Protein AF-A0A661JED2-F1 (afdb_monomer_lite)

pLDDT: mean 72.86, std 15.78, range [35.06, 93.25]

Radius of gyration: 21.24 Å; chains: 1; bounding box: 26×48×75 Å

Structure (mmCIF, N/CA/C/O backbone):
data_AF-A0A661JED2-F1
#
_entry.id   AF-A0A661JED2-F1
#
loop_
_atom_site.group_PDB
_atom_site.id
_atom_site.type_symbol
_atom_site.label_atom_id
_atom_site.label_alt_id
_atom_site.label_comp_id
_atom_site.label_asym_id
_atom_site.label_entity_id
_atom_site.label_seq_id
_atom_site.pdbx_PDB_ins_code
_atom_site.Cartn_x
_atom_site.Cartn_y
_atom_site.Cartn_z
_atom_site.occupancy
_atom_site.B_iso_or_equiv
_atom_site.auth_seq_id
_atom_site.auth_comp_id
_atom_site.auth_asym_id
_atom_site.auth_atom_id
_atom_site.pdbx_PDB_model_num
ATOM 1 N N . GLU A 1 1 ? 7.509 -23.911 -19.379 1.00 67.88 1 GLU A N 1
ATOM 2 C CA . GLU A 1 1 ? 8.157 -23.816 -18.049 1.00 67.88 1 GLU A CA 1
ATOM 3 C C . GLU A 1 1 ? 7.352 -22.988 -17.049 1.00 67.88 1 GLU A C 1
ATOM 5 O O . GLU A 1 1 ? 6.932 -23.551 -16.050 1.00 67.88 1 GLU A O 1
ATOM 10 N N . ALA A 1 2 ? 7.049 -21.709 -17.321 1.00 74.25 2 ALA A N 1
ATOM 11 C CA . ALA A 1 2 ? 6.246 -20.867 -16.414 1.00 74.25 2 ALA A CA 1
ATOM 12 C C . ALA A 1 2 ? 4.856 -21.463 -16.107 1.00 74.25 2 ALA A C 1
ATOM 14 O O . ALA A 1 2 ? 4.457 -21.558 -14.952 1.00 74.25 2 ALA A O 1
ATOM 15 N N . MET A 1 3 ? 4.164 -21.963 -17.136 1.00 78.25 3 MET A N 1
ATOM 16 C CA . MET A 1 3 ? 2.870 -22.641 -16.986 1.00 78.25 3 MET A CA 1
ATOM 17 C C . MET A 1 3 ? 2.947 -23.880 -16.078 1.00 78.25 3 MET A C 1
ATOM 19 O O . MET A 1 3 ? 2.072 -24.106 -15.251 1.00 78.25 3 MET A O 1
ATOM 23 N N . SER A 1 4 ? 4.014 -24.673 -16.196 1.00 78.50 4 SER A N 1
ATOM 24 C CA . SER A 1 4 ? 4.206 -25.880 -15.385 1.00 78.50 4 SER A CA 1
ATOM 25 C C . SER A 1 4 ? 4.393 -25.552 -13.904 1.00 78.50 4 SER A C 1
ATOM 27 O O . SER A 1 4 ? 3.967 -26.328 -13.056 1.00 78.50 4 SER A O 1
ATOM 29 N N . LEU A 1 5 ? 4.996 -24.401 -13.588 1.00 76.38 5 LEU A N 1
ATOM 30 C CA . LEU A 1 5 ? 5.113 -23.922 -12.212 1.00 76.38 5 LEU A CA 1
ATOM 31 C C . LEU A 1 5 ? 3.764 -23.463 -11.658 1.00 76.38 5 LEU A C 1
ATOM 33 O O . LEU A 1 5 ? 3.424 -23.855 -10.550 1.00 76.38 5 LEU A O 1
ATOM 37 N N . LEU A 1 6 ? 2.969 -22.725 -12.441 1.00 79.50 6 LEU A N 1
ATOM 38 C CA . LEU A 1 6 ? 1.622 -22.297 -12.033 1.00 79.50 6 LEU A CA 1
ATOM 39 C C . LEU A 1 6 ? 0.688 -23.481 -11.742 1.00 79.50 6 LEU A C 1
ATOM 41 O O . LEU A 1 6 ? -0.117 -23.416 -10.819 1.00 79.50 6 LEU A O 1
ATOM 45 N N . LEU A 1 7 ? 0.806 -24.560 -12.518 1.00 78.88 7 LEU A N 1
ATOM 46 C CA . LEU A 1 7 ? 0.007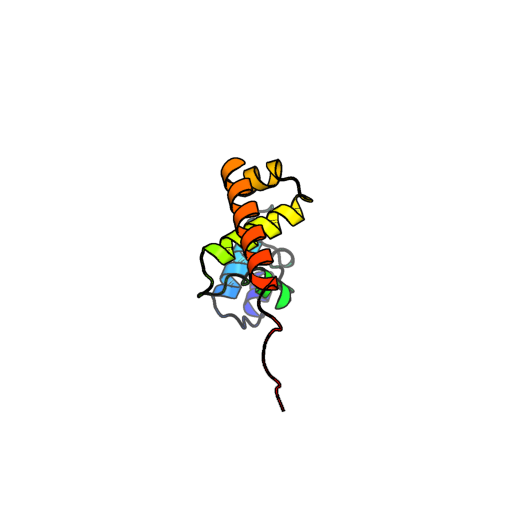 -25.777 -12.340 1.00 78.88 7 LEU A CA 1
ATOM 47 C C . LEU A 1 7 ? 0.484 -26.654 -11.175 1.00 78.88 7 LEU A C 1
ATOM 49 O O . LEU A 1 7 ? -0.301 -27.433 -10.646 1.00 78.88 7 LEU A O 1
ATOM 53 N N . LYS A 1 8 ? 1.766 -26.564 -10.801 1.00 77.81 8 LYS A N 1
ATOM 54 C CA . LYS A 1 8 ? 2.360 -27.363 -9.720 1.00 77.81 8 LYS A CA 1
ATOM 55 C C . LYS A 1 8 ? 2.275 -26.670 -8.357 1.00 77.81 8 LYS A C 1
ATOM 57 O O . LYS A 1 8 ? 2.419 -27.338 -7.338 1.00 77.81 8 LYS A O 1
ATOM 62 N N . TYR A 1 9 ? 2.091 -25.352 -8.336 1.00 74.50 9 TYR A N 1
ATOM 63 C CA . TYR A 1 9 ? 2.026 -24.583 -7.101 1.00 74.50 9 TYR A CA 1
ATOM 64 C C . TYR A 1 9 ? 0.696 -24.810 -6.374 1.00 74.50 9 TYR A C 1
ATOM 66 O O . TYR A 1 9 ? -0.373 -24.784 -6.985 1.00 74.50 9 TYR A O 1
ATOM 74 N N . GLU A 1 10 ? 0.762 -25.021 -5.060 1.00 66.06 10 GLU A N 1
ATOM 75 C CA . GLU A 1 10 ? -0.428 -25.128 -4.220 1.00 66.06 10 GLU A CA 1
ATOM 76 C C . GLU A 1 10 ? -0.901 -23.730 -3.822 1.00 66.06 10 GLU A C 1
ATOM 78 O O . GLU A 1 10 ? -0.364 -23.104 -2.911 1.00 66.06 10 GLU A O 1
ATOM 83 N N . TRP A 1 11 ? -1.920 -23.245 -4.524 1.00 73.44 11 TRP A N 1
ATOM 84 C CA . TRP A 1 11 ? -2.567 -21.961 -4.260 1.00 73.44 11 TRP A CA 1
ATOM 85 C C . TRP A 1 11 ? -3.440 -22.035 -3.001 1.00 73.44 11 TRP A C 1
ATOM 87 O O . TRP A 1 11 ? -4.659 -22.231 -3.080 1.00 73.44 11 TRP A O 1
ATOM 97 N N . LYS A 1 12 ? -2.824 -21.907 -1.821 1.00 63.22 12 LYS A N 1
ATOM 98 C CA . LYS A 1 12 ? -3.518 -21.944 -0.521 1.00 63.22 12 LYS A CA 1
ATOM 99 C C . LYS A 1 12 ? -4.573 -20.838 -0.380 1.00 63.22 12 LYS A C 1
ATOM 101 O O . LYS A 1 12 ? -5.528 -21.003 0.378 1.00 63.22 12 LYS A O 1
ATOM 106 N N . GLY A 1 13 ? -4.428 -19.737 -1.119 1.00 61.25 13 GLY A N 1
ATOM 107 C CA . GLY A 1 13 ? -5.298 -18.560 -1.111 1.00 61.25 13 GLY A CA 1
ATOM 108 C C . GLY A 1 13 ? -6.457 -18.559 -2.122 1.00 61.25 13 GLY A C 1
ATOM 109 O O . GLY A 1 13 ? -7.133 -17.533 -2.239 1.00 61.25 13 GLY A O 1
ATOM 110 N N . ASN A 1 14 ? -6.739 -19.667 -2.827 1.00 71.44 14 ASN A N 1
ATOM 111 C CA . ASN A 1 14 ? -7.704 -19.760 -3.946 1.00 71.44 14 ASN A CA 1
ATOM 112 C C . ASN A 1 14 ? -7.288 -18.962 -5.211 1.00 71.44 14 ASN A C 1
ATOM 114 O O . ASN A 1 14 ? -6.181 -18.443 -5.319 1.00 71.44 14 ASN A O 1
ATOM 118 N N . ILE A 1 15 ? -8.209 -18.834 -6.182 1.00 73.88 15 ILE A N 1
ATOM 119 C CA . ILE A 1 15 ? -8.042 -18.164 -7.495 1.00 73.88 15 ILE A CA 1
ATOM 120 C C . ILE A 1 15 ? -7.479 -16.734 -7.385 1.00 73.88 15 ILE A C 1
ATOM 122 O O . ILE A 1 15 ? -6.778 -16.281 -8.285 1.00 73.88 15 ILE A O 1
ATOM 126 N N . ARG A 1 16 ? -7.730 -16.033 -6.272 1.00 73.56 16 ARG A N 1
ATOM 127 C CA . ARG A 1 16 ? -7.190 -14.685 -6.025 1.00 73.56 16 ARG A CA 1
ATOM 128 C C . ARG A 1 16 ? -5.666 -14.653 -5.959 1.00 73.56 16 ARG A C 1
ATOM 130 O O . ARG A 1 16 ? -5.053 -13.673 -6.366 1.00 73.56 16 ARG A O 1
ATOM 137 N N . GLU A 1 17 ? -5.051 -15.711 -5.448 1.00 72.50 17 GLU A N 1
ATOM 138 C CA . GLU A 1 17 ? -3.597 -15.809 -5.342 1.00 72.50 17 GLU A CA 1
ATOM 139 C C . GLU A 1 17 ? -2.959 -15.974 -6.729 1.00 72.50 17 GLU A C 1
ATOM 141 O O . GLU A 1 17 ? -1.986 -15.292 -7.061 1.00 72.50 17 GLU A O 1
ATOM 146 N N . LEU A 1 18 ? -3.594 -16.786 -7.580 1.00 78.56 18 LEU A N 1
ATOM 147 C CA . LEU A 1 18 ? -3.232 -16.938 -8.987 1.00 78.56 18 LEU A CA 1
ATOM 148 C C . LEU A 1 18 ? -3.400 -15.615 -9.748 1.00 78.56 18 LEU A C 1
ATOM 150 O O . LEU A 1 18 ? -2.497 -15.203 -10.475 1.00 78.56 18 LEU A O 1
ATOM 154 N N . GLU A 1 19 ? -4.528 -14.927 -9.556 1.00 77.38 19 GLU A N 1
ATOM 155 C CA . GLU A 1 19 ? -4.808 -13.639 -10.195 1.00 77.38 19 GLU A CA 1
ATOM 156 C C . GLU A 1 19 ? -3.759 -12.584 -9.824 1.00 77.38 19 GLU A C 1
ATOM 158 O O . GLU A 1 19 ? -3.158 -11.972 -10.708 1.00 77.38 19 GLU A O 1
ATOM 163 N N . ASN A 1 20 ? -3.478 -12.418 -8.530 1.00 76.44 20 ASN A N 1
ATOM 164 C CA . ASN A 1 20 ? -2.479 -11.467 -8.044 1.00 76.44 20 ASN A CA 1
ATOM 165 C C . ASN A 1 20 ? -1.079 -11.790 -8.571 1.00 76.44 20 ASN A C 1
ATOM 167 O O . ASN A 1 20 ? -0.320 -10.886 -8.930 1.00 76.44 20 ASN A O 1
ATOM 171 N N . THR A 1 21 ? -0.740 -13.075 -8.643 1.00 79.94 21 THR A N 1
ATOM 172 C CA . THR A 1 21 ? 0.542 -13.532 -9.181 1.00 79.94 21 THR A CA 1
ATOM 173 C C . THR A 1 21 ? 0.678 -13.187 -10.658 1.00 79.94 21 THR A C 1
ATOM 175 O O . THR A 1 21 ? 1.701 -12.638 -11.070 1.00 79.94 21 THR A O 1
ATOM 178 N N . ILE A 1 22 ? -0.364 -13.429 -11.456 1.00 80.44 22 ILE A N 1
ATOM 179 C CA . ILE A 1 22 ? -0.359 -13.096 -12.882 1.00 80.44 22 ILE A CA 1
ATOM 180 C C . ILE A 1 22 ? -0.333 -11.579 -13.092 1.00 80.44 22 ILE A C 1
ATOM 182 O O . ILE A 1 22 ? 0.476 -11.101 -13.884 1.00 80.44 22 ILE A O 1
ATOM 186 N N . GLN A 1 23 ? -1.144 -10.804 -12.365 1.00 75.56 23 GLN A N 1
ATOM 187 C CA . GLN A 1 23 ? -1.138 -9.340 -12.469 1.00 75.56 23 GLN A CA 1
ATOM 188 C C . GLN A 1 23 ? 0.248 -8.754 -12.168 1.00 75.56 23 GLN A C 1
ATOM 190 O O . GLN A 1 23 ? 0.732 -7.894 -12.905 1.00 75.56 23 GLN A O 1
ATOM 195 N N . ARG A 1 24 ? 0.923 -9.250 -11.123 1.00 72.81 24 ARG A N 1
ATOM 196 C CA . ARG A 1 24 ? 2.297 -8.842 -10.786 1.00 72.81 24 ARG A CA 1
ATOM 197 C C . ARG A 1 24 ? 3.295 -9.259 -11.856 1.00 72.81 24 ARG A C 1
ATOM 199 O O . ARG A 1 24 ? 4.133 -8.449 -12.242 1.00 72.81 24 ARG A O 1
ATOM 206 N N . ALA A 1 25 ? 3.192 -10.491 -12.348 1.00 79.56 25 ALA A N 1
ATOM 207 C CA . ALA A 1 25 ? 4.074 -10.995 -13.390 1.00 79.56 25 ALA A CA 1
ATOM 208 C C . ALA A 1 25 ? 3.975 -10.158 -14.671 1.00 79.56 25 ALA A C 1
ATOM 210 O O . ALA A 1 25 ? 5.007 -9.866 -15.266 1.00 79.56 25 ALA A O 1
ATOM 211 N N . VAL A 1 26 ? 2.766 -9.719 -15.042 1.00 80.44 26 VAL A N 1
ATOM 212 C CA . VAL A 1 26 ? 2.517 -8.811 -16.174 1.00 80.44 26 VAL A CA 1
ATOM 213 C C . VAL A 1 26 ? 3.088 -7.416 -15.912 1.00 80.44 26 VAL A C 1
ATOM 215 O O . VAL A 1 26 ? 3.740 -6.841 -16.779 1.00 80.44 26 VAL A O 1
ATOM 218 N N . LEU A 1 27 ? 2.876 -6.864 -14.715 1.00 75.62 27 LEU A N 1
ATOM 219 C CA . LEU A 1 27 ? 3.335 -5.515 -14.374 1.00 75.62 27 LEU A CA 1
ATOM 220 C C . LEU A 1 27 ? 4.868 -5.406 -14.301 1.00 75.62 27 LEU A C 1
ATOM 222 O O . LEU A 1 27 ? 5.434 -4.363 -14.619 1.00 75.62 27 LEU A O 1
ATOM 226 N N . LEU A 1 28 ? 5.537 -6.475 -13.869 1.00 69.62 28 LEU A N 1
ATOM 227 C CA . LEU A 1 28 ? 6.993 -6.536 -13.723 1.00 69.62 28 LEU A CA 1
ATOM 228 C C . LEU A 1 28 ? 7.694 -7.080 -14.973 1.00 69.62 28 LEU A C 1
ATOM 230 O O . LEU A 1 28 ? 8.904 -6.899 -15.124 1.00 69.62 28 LEU A O 1
ATOM 234 N N . SER A 1 29 ? 6.968 -7.747 -15.874 1.00 75.12 29 SER A N 1
ATOM 235 C CA . SER A 1 29 ? 7.540 -8.208 -17.132 1.00 75.12 29 SER A CA 1
ATOM 236 C C . SER A 1 29 ? 7.808 -7.030 -18.061 1.00 75.12 29 SER A C 1
ATOM 238 O O . SER A 1 29 ? 6.906 -6.303 -18.456 1.00 75.12 29 SER A O 1
ATOM 240 N N . THR A 1 30 ? 9.064 -6.885 -18.467 1.00 69.25 30 THR A N 1
ATOM 241 C CA . THR A 1 30 ? 9.499 -5.942 -19.506 1.00 69.25 30 THR A CA 1
ATOM 242 C C . THR A 1 30 ? 9.426 -6.536 -20.918 1.00 69.25 30 THR A C 1
ATOM 244 O O . THR A 1 30 ? 9.910 -5.930 -21.869 1.00 69.25 30 THR A O 1
ATOM 247 N N . SER A 1 31 ? 8.857 -7.737 -21.058 1.00 72.25 31 SER A N 1
ATOM 248 C CA . SER A 1 31 ? 8.784 -8.518 -22.295 1.00 72.25 31 SER A CA 1
ATOM 249 C C . SER A 1 31 ? 7.377 -9.083 -22.479 1.00 72.25 31 SER A C 1
ATOM 251 O O . SER A 1 31 ? 6.673 -9.306 -21.498 1.00 72.25 31 SER A O 1
ATOM 253 N N . GLU A 1 32 ? 6.996 -9.368 -23.725 1.00 77.75 32 GLU A N 1
ATOM 254 C CA . GLU A 1 32 ? 5.705 -9.973 -24.086 1.00 77.75 32 GLU A CA 1
ATOM 255 C C . GLU A 1 32 ? 5.523 -11.397 -23.530 1.00 77.75 32 GLU A C 1
ATOM 257 O O . GLU A 1 32 ? 4.405 -11.906 -23.471 1.00 77.75 32 GLU A O 1
ATOM 262 N N . VAL A 1 33 ? 6.612 -12.050 -23.101 1.00 80.81 33 VAL A N 1
ATOM 263 C CA . VAL A 1 33 ? 6.590 -13.422 -22.579 1.00 80.81 33 VAL A CA 1
ATOM 264 C C . VAL A 1 33 ? 6.924 -13.449 -21.088 1.00 80.81 33 VAL A C 1
ATOM 266 O O . VAL A 1 33 ? 8.010 -13.048 -20.658 1.00 80.81 33 VAL A O 1
ATOM 269 N N . ILE A 1 34 ? 6.007 -14.007 -20.293 1.00 79.88 34 ILE A N 1
ATOM 270 C CA . ILE A 1 34 ? 6.207 -14.229 -18.858 1.00 79.88 34 ILE A CA 1
ATOM 271 C C . ILE A 1 34 ? 7.101 -15.454 -18.644 1.00 79.88 34 ILE A C 1
ATOM 273 O O . ILE A 1 34 ? 6.740 -16.587 -18.968 1.00 79.88 34 ILE A O 1
ATOM 277 N N . LEU A 1 35 ? 8.276 -15.224 -18.061 1.00 79.44 35 LEU A N 1
ATOM 278 C CA . LEU A 1 35 ? 9.225 -16.269 -17.687 1.00 79.44 35 LEU A CA 1
ATOM 279 C C . LEU A 1 35 ? 8.989 -16.735 -16.240 1.00 79.44 35 LEU A C 1
ATOM 281 O O . LEU A 1 35 ? 8.491 -15.956 -15.431 1.00 79.44 35 LEU A O 1
ATOM 285 N N . PRO A 1 36 ? 9.410 -17.961 -15.869 1.00 72.75 36 PRO A N 1
ATOM 286 C CA . PRO A 1 36 ? 9.326 -18.486 -14.499 1.00 72.75 36 PRO A CA 1
ATOM 287 C C . PRO A 1 36 ? 9.765 -17.508 -13.401 1.00 72.75 36 PRO A C 1
ATOM 289 O O . PRO A 1 36 ? 9.084 -17.341 -12.395 1.00 72.75 36 PRO A O 1
ATOM 292 N N . LYS A 1 37 ? 10.876 -16.805 -13.637 1.00 72.06 37 LYS A N 1
ATOM 293 C CA . LYS A 1 37 ? 11.449 -15.807 -12.723 1.00 72.06 37 LYS A CA 1
ATOM 294 C C . LYS A 1 37 ? 10.543 -14.593 -12.471 1.00 72.06 37 LYS A C 1
ATOM 296 O O . LYS A 1 37 ? 10.709 -13.916 -11.468 1.00 72.06 37 LYS A O 1
ATOM 301 N N . ASN A 1 38 ? 9.598 -14.326 -13.372 1.00 70.75 38 ASN A N 1
ATOM 302 C CA . ASN A 1 38 ? 8.661 -13.208 -13.272 1.00 70.75 38 ASN A CA 1
ATOM 303 C C . ASN A 1 38 ? 7.432 -13.565 -12.425 1.00 70.75 38 ASN A C 1
ATOM 305 O O . ASN A 1 38 ? 6.642 -12.682 -12.117 1.00 70.75 38 ASN A O 1
ATOM 309 N N . LEU A 1 39 ? 7.230 -14.845 -12.088 1.00 74.06 39 LEU A N 1
ATOM 310 C CA . LEU A 1 39 ? 6.071 -15.284 -11.310 1.00 74.06 39 LEU A CA 1
ATOM 311 C C . LEU A 1 39 ? 6.250 -15.056 -9.806 1.00 74.06 39 LEU A C 1
ATOM 313 O O . LEU A 1 39 ? 5.263 -15.111 -9.088 1.00 74.06 39 LEU A O 1
ATOM 317 N N . TYR A 1 40 ? 7.479 -14.807 -9.330 1.00 69.06 40 TYR A N 1
ATOM 318 C CA . TYR A 1 40 ? 7.784 -14.532 -7.917 1.00 69.06 40 TYR A CA 1
ATOM 319 C C . TYR A 1 40 ? 7.037 -15.466 -6.939 1.00 69.06 40 TYR A C 1
ATOM 321 O O . TYR A 1 40 ? 6.525 -15.028 -5.913 1.00 69.06 40 TYR A O 1
ATOM 329 N N . LEU A 1 41 ? 6.955 -16.762 -7.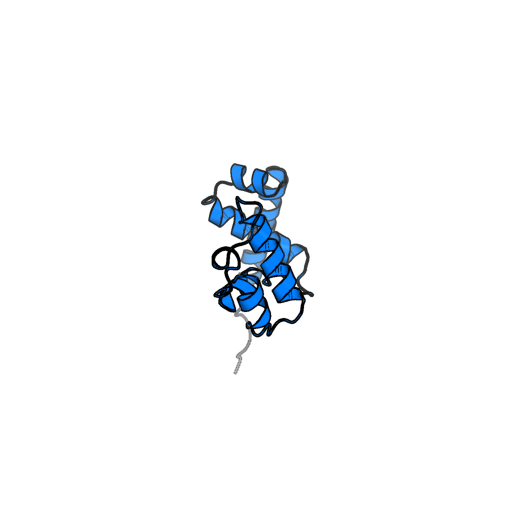270 1.00 66.88 41 LEU A N 1
ATOM 330 C CA . LEU A 1 41 ? 6.170 -17.753 -6.521 1.00 66.88 41 LEU A CA 1
ATOM 331 C C . LEU A 1 41 ? 6.724 -18.016 -5.113 1.00 66.88 41 LEU A C 1
ATOM 333 O O . LEU A 1 41 ? 6.010 -18.527 -4.269 1.00 66.88 41 LEU A O 1
ATOM 337 N N . GLU A 1 42 ? 7.968 -17.635 -4.822 1.00 61.59 42 GLU A N 1
ATOM 338 C CA . GLU A 1 42 ? 8.534 -17.633 -3.462 1.00 61.59 42 GLU A CA 1
ATOM 339 C C . GLU A 1 42 ? 8.162 -16.362 -2.679 1.00 61.59 42 GLU A C 1
ATOM 341 O O . GLU A 1 42 ? 8.933 -15.857 -1.868 1.00 61.59 42 GLU A O 1
ATOM 346 N N . THR A 1 43 ? 6.980 -15.803 -2.939 1.00 54.56 43 THR A N 1
ATOM 347 C CA . THR A 1 43 ? 6.422 -14.756 -2.085 1.00 54.56 43 THR A CA 1
ATOM 348 C C . THR A 1 43 ? 6.009 -15.433 -0.781 1.00 54.56 43 THR A C 1
ATOM 350 O O . THR A 1 43 ? 5.039 -16.184 -0.752 1.00 54.56 43 THR A O 1
ATOM 353 N N . THR A 1 44 ? 6.764 -15.214 0.294 1.00 53.62 44 THR A N 1
ATOM 354 C CA . THR A 1 44 ? 6.410 -15.696 1.636 1.00 53.62 44 THR A CA 1
ATOM 355 C C . THR A 1 44 ? 5.013 -15.192 2.019 1.00 53.62 44 THR A C 1
ATOM 357 O O . THR A 1 44 ? 4.632 -14.089 1.622 1.00 53.62 44 THR A O 1
ATOM 360 N N . ASP A 1 45 ? 4.262 -15.932 2.844 1.00 49.12 45 ASP A N 1
ATOM 361 C CA . ASP A 1 45 ? 2.971 -15.466 3.393 1.00 49.12 45 ASP A CA 1
ATOM 362 C C . ASP A 1 45 ? 3.073 -14.047 3.994 1.00 49.12 45 ASP A C 1
ATOM 364 O O . ASP A 1 45 ? 2.122 -13.272 3.953 1.00 49.12 45 ASP A O 1
ATOM 368 N N . GLU A 1 46 ? 4.251 -13.658 4.490 1.00 49.50 46 GLU A N 1
ATOM 369 C CA . GLU A 1 46 ? 4.562 -12.311 4.983 1.00 49.50 46 GLU A CA 1
ATOM 370 C C . GLU A 1 46 ? 4.480 -11.209 3.908 1.00 49.50 46 GLU A C 1
ATOM 372 O O . GLU A 1 46 ? 4.062 -10.082 4.193 1.00 49.50 46 GLU A O 1
ATOM 377 N N . ASP A 1 47 ? 4.845 -11.512 2.664 1.00 50.50 47 ASP A N 1
ATOM 378 C CA . ASP A 1 47 ? 4.784 -10.579 1.537 1.00 50.50 47 ASP A CA 1
ATOM 379 C C . ASP A 1 47 ? 3.366 -10.489 0.951 1.00 50.50 47 ASP A C 1
ATOM 381 O O . ASP A 1 47 ? 2.947 -9.418 0.492 1.00 50.50 47 ASP A O 1
ATOM 385 N N . LEU A 1 48 ? 2.588 -11.575 1.043 1.00 51.31 48 LEU A N 1
ATOM 386 C CA . LEU A 1 48 ? 1.147 -11.565 0.776 1.00 51.31 48 LEU A CA 1
ATOM 387 C C . LEU A 1 48 ? 0.392 -10.783 1.862 1.00 51.31 48 LEU A C 1
ATOM 389 O O . LEU A 1 48 ? -0.389 -9.897 1.521 1.00 51.31 48 LEU A O 1
ATOM 393 N N . GLN A 1 49 ? 0.697 -10.990 3.147 1.00 50.88 49 GLN A N 1
ATOM 394 C CA . GLN A 1 49 ? 0.108 -10.242 4.269 1.00 50.88 49 GLN A CA 1
ATOM 395 C C . GLN A 1 49 ? 0.472 -8.751 4.263 1.00 50.88 49 GLN A C 1
ATOM 397 O O . GLN A 1 49 ? -0.341 -7.915 4.660 1.00 50.88 49 GLN A O 1
ATOM 402 N N . LYS A 1 50 ? 1.661 -8.371 3.776 1.00 52.53 50 LYS A N 1
ATOM 403 C CA . LYS A 1 50 ? 2.022 -6.953 3.582 1.00 52.53 50 LYS A CA 1
ATOM 404 C C . LYS A 1 50 ? 1.139 -6.253 2.553 1.00 52.53 50 LYS A C 1
ATOM 406 O O . LYS A 1 50 ? 0.921 -5.045 2.677 1.00 52.53 50 LYS A O 1
ATOM 411 N N . PHE A 1 51 ? 0.658 -6.974 1.543 1.00 47.16 51 PHE A N 1
ATOM 412 C CA . PHE A 1 51 ? -0.236 -6.442 0.513 1.00 47.16 51 PHE A CA 1
ATOM 413 C C . PHE A 1 51 ? -1.716 -6.575 0.897 1.00 47.16 51 PHE A C 1
ATOM 415 O O . PHE A 1 51 ? -2.482 -5.651 0.643 1.00 47.16 51 PHE A O 1
ATOM 422 N N . ASP A 1 52 ? -2.084 -7.655 1.590 1.00 49.38 52 ASP A N 1
ATOM 423 C CA . ASP A 1 52 ? -3.418 -7.920 2.153 1.00 49.38 52 ASP A CA 1
ATOM 424 C C . ASP A 1 52 ? -3.636 -7.246 3.524 1.00 49.38 52 ASP A C 1
ATOM 426 O O . ASP A 1 52 ? -4.585 -7.522 4.256 1.00 49.38 52 ASP A O 1
ATOM 430 N N . SER A 1 53 ? -2.765 -6.293 3.875 1.00 54.09 53 SER A N 1
ATOM 431 C CA . SER A 1 53 ? -2.909 -5.438 5.061 1.00 54.09 53 SER A CA 1
ATOM 432 C C . SER A 1 53 ? -4.185 -4.582 5.031 1.00 54.09 53 SER A C 1
ATOM 434 O O . SER A 1 53 ? -4.533 -3.955 6.030 1.00 54.09 53 SER A O 1
ATOM 436 N N . PHE A 1 54 ? -4.930 -4.621 3.926 1.00 59.94 54 PHE A N 1
ATOM 437 C CA . PHE A 1 54 ? -6.268 -4.067 3.772 1.00 59.94 54 PHE A CA 1
ATOM 438 C C . PHE A 1 54 ? -7.336 -5.169 3.845 1.00 59.94 54 PHE A C 1
ATOM 440 O O . PHE A 1 54 ? -8.082 -5.399 2.895 1.00 59.94 54 PHE A O 1
ATOM 447 N N . ARG A 1 55 ? -7.419 -5.863 4.987 1.00 60.34 55 ARG A N 1
ATOM 448 C CA . ARG A 1 55 ? -8.510 -6.811 5.265 1.00 60.34 55 ARG A CA 1
ATOM 449 C C . ARG A 1 55 ? -9.876 -6.135 5.078 1.00 60.34 55 ARG A C 1
ATOM 451 O O . ARG A 1 55 ? -10.076 -4.990 5.490 1.00 60.34 55 ARG A O 1
ATOM 458 N N . VAL A 1 56 ? -10.845 -6.868 4.523 1.00 58.25 56 VAL A N 1
ATOM 459 C CA . VAL A 1 56 ? -12.253 -6.434 4.485 1.00 58.25 56 VAL A CA 1
ATOM 460 C C . VAL A 1 56 ? -12.728 -6.191 5.923 1.00 58.25 56 VAL A C 1
ATOM 462 O O . VAL A 1 56 ? -12.636 -7.085 6.760 1.00 58.25 56 VAL A O 1
ATOM 465 N N . GLY A 1 57 ? -13.206 -4.976 6.208 1.00 64.44 57 GLY A N 1
ATOM 466 C CA . GLY A 1 57 ? -13.622 -4.543 7.550 1.00 64.44 57 GLY A CA 1
ATOM 467 C C . GLY A 1 57 ? -12.756 -3.439 8.169 1.00 64.44 57 GLY A C 1
ATOM 468 O O . GLY A 1 57 ? -13.167 -2.855 9.167 1.00 64.44 57 GLY A O 1
ATOM 469 N N . ILE A 1 58 ? -11.607 -3.104 7.572 1.00 75.81 58 ILE A N 1
ATOM 470 C CA . ILE A 1 58 ? -10.817 -1.929 7.972 1.00 75.81 58 ILE A CA 1
ATOM 471 C C . ILE A 1 58 ? -11.509 -0.656 7.474 1.00 75.81 58 ILE A C 1
ATOM 473 O O . ILE A 1 58 ? -12.008 -0.606 6.344 1.00 75.81 58 ILE A O 1
ATOM 477 N N . SER A 1 59 ? -11.547 0.390 8.302 1.00 81.88 59 SER A N 1
ATOM 478 C CA . SER A 1 59 ? -12.155 1.654 7.896 1.00 81.88 59 SER A CA 1
ATOM 479 C C . SER A 1 59 ? -11.333 2.341 6.801 1.00 81.88 59 SER A C 1
ATOM 481 O O . SER A 1 59 ? -10.103 2.254 6.746 1.00 81.88 59 SER A O 1
ATOM 483 N N . VAL A 1 60 ? -12.008 3.119 5.949 1.00 80.50 60 VAL A N 1
ATOM 484 C CA . VAL A 1 60 ? -11.340 3.950 4.929 1.00 80.50 60 VAL A CA 1
ATOM 485 C C . VAL A 1 60 ? -10.298 4.874 5.571 1.00 80.50 60 VAL A C 1
ATOM 487 O O . VAL A 1 60 ? -9.246 5.125 4.989 1.00 80.50 60 VAL A O 1
ATOM 490 N N . LYS A 1 61 ? -10.556 5.331 6.801 1.00 81.94 61 LYS A N 1
ATOM 491 C CA . LYS A 1 61 ? -9.653 6.188 7.570 1.00 81.94 61 LYS A CA 1
ATOM 492 C C . LYS A 1 61 ? -8.354 5.476 7.957 1.00 81.94 61 LYS A C 1
ATOM 494 O O . LYS A 1 61 ? -7.281 6.060 7.827 1.00 81.94 61 LYS A O 1
ATOM 499 N N . GLU A 1 62 ? -8.423 4.226 8.399 1.00 80.25 62 GLU A N 1
ATOM 500 C CA . GLU A 1 62 ? -7.238 3.428 8.749 1.00 80.25 62 GLU A CA 1
ATOM 501 C C . GLU A 1 62 ? -6.430 3.031 7.511 1.00 80.25 62 GLU A C 1
ATOM 503 O O . GLU A 1 62 ? -5.195 3.073 7.531 1.00 80.25 62 GLU A O 1
ATOM 508 N N . MET A 1 63 ? -7.114 2.722 6.407 1.00 82.88 63 MET A N 1
ATOM 509 C CA . MET A 1 63 ? -6.472 2.487 5.113 1.00 82.88 63 MET A CA 1
ATOM 510 C C . MET A 1 63 ? -5.729 3.740 4.624 1.00 82.88 63 MET A C 1
ATOM 512 O O . MET A 1 63 ? -4.551 3.665 4.269 1.00 82.88 63 MET A O 1
ATOM 516 N N . GLU A 1 64 ? -6.374 4.907 4.687 1.00 87.75 64 GLU A N 1
ATOM 517 C CA . GLU A 1 64 ? -5.770 6.202 4.358 1.00 87.75 64 GLU A CA 1
ATOM 518 C C . GLU A 1 64 ? -4.550 6.501 5.245 1.00 87.75 64 GLU A C 1
ATOM 520 O O . GLU A 1 64 ? -3.476 6.828 4.730 1.00 87.75 64 GLU A O 1
ATOM 525 N N . LYS A 1 65 ? -4.678 6.320 6.568 1.00 86.12 65 LYS A N 1
ATOM 526 C CA . LYS A 1 65 ? -3.585 6.501 7.537 1.00 86.12 65 LYS A CA 1
ATOM 527 C C . LYS A 1 65 ? -2.383 5.637 7.156 1.00 86.12 65 LYS A C 1
ATOM 529 O O . LYS A 1 65 ? -1.263 6.141 7.035 1.00 86.12 65 LYS A O 1
ATOM 534 N N . THR A 1 66 ? -2.622 4.355 6.892 1.00 84.81 66 THR A N 1
ATOM 535 C CA . THR A 1 66 ? -1.586 3.382 6.521 1.00 84.81 66 THR A CA 1
ATOM 536 C C . THR A 1 66 ? -0.867 3.780 5.230 1.00 84.81 66 THR A C 1
ATOM 538 O O . THR A 1 66 ? 0.366 3.798 5.191 1.00 84.81 66 THR A O 1
ATOM 541 N N . LEU A 1 67 ? -1.612 4.171 4.191 1.00 87.00 67 LEU A N 1
ATOM 542 C CA . LEU A 1 67 ? -1.052 4.615 2.909 1.00 87.00 67 LEU A CA 1
ATOM 543 C C . LEU A 1 67 ? -0.204 5.884 3.051 1.00 87.00 67 LEU A C 1
ATOM 545 O O . LEU A 1 67 ? 0.896 5.958 2.490 1.00 87.00 67 LEU A O 1
ATOM 549 N N . ILE A 1 68 ? -0.668 6.857 3.839 1.00 89.31 68 ILE A N 1
ATOM 550 C CA . ILE A 1 68 ? 0.069 8.098 4.106 1.00 89.31 68 ILE A CA 1
ATOM 551 C C . ILE A 1 68 ? 1.411 7.798 4.782 1.00 89.31 68 ILE A C 1
ATOM 553 O O . ILE A 1 68 ? 2.450 8.289 4.331 1.00 89.31 68 ILE A O 1
ATOM 557 N N . PHE A 1 69 ? 1.418 6.978 5.836 1.00 87.50 69 PHE A N 1
ATOM 558 C CA . PHE A 1 69 ? 2.645 6.660 6.570 1.00 87.50 69 PHE A CA 1
ATOM 559 C C . PHE A 1 69 ? 3.614 5.795 5.765 1.00 87.50 69 PHE A C 1
ATOM 561 O O . PHE A 1 69 ? 4.817 6.067 5.776 1.00 87.50 69 PHE A O 1
ATOM 568 N N . LYS A 1 70 ? 3.111 4.804 5.020 1.00 84.00 70 LYS A N 1
ATOM 569 C CA . LYS A 1 70 ? 3.942 3.968 4.142 1.00 84.00 70 LYS A CA 1
ATOM 570 C C . LYS A 1 70 ? 4.631 4.814 3.072 1.00 84.00 70 LYS A C 1
ATOM 572 O O . LYS A 1 70 ? 5.850 4.740 2.934 1.00 84.00 70 LYS A O 1
ATOM 577 N N . THR A 1 71 ? 3.878 5.696 2.413 1.00 84.94 71 THR A N 1
ATOM 578 C CA . THR A 1 71 ? 4.427 6.601 1.392 1.00 84.94 71 THR A CA 1
ATOM 579 C C . THR A 1 71 ? 5.458 7.552 1.991 1.00 84.94 71 THR A C 1
ATOM 581 O O . THR A 1 71 ? 6.528 7.740 1.420 1.00 84.94 71 THR A O 1
ATOM 584 N N . LEU A 1 72 ? 5.183 8.131 3.166 1.00 88.00 72 LEU A N 1
ATOM 585 C CA . LEU A 1 72 ? 6.136 9.005 3.856 1.00 88.00 72 LEU A CA 1
ATOM 586 C C . LEU A 1 72 ? 7.432 8.282 4.225 1.00 88.00 72 LEU A C 1
ATOM 588 O O . LEU A 1 72 ? 8.496 8.887 4.105 1.00 88.00 72 LEU A O 1
ATOM 592 N N . LYS A 1 73 ? 7.363 7.018 4.651 1.00 85.50 73 LYS A N 1
ATOM 593 C CA . LYS A 1 73 ? 8.548 6.202 4.941 1.00 85.50 73 LYS A CA 1
ATOM 594 C C . LYS A 1 73 ? 9.385 5.982 3.681 1.00 85.50 73 LYS A C 1
ATOM 596 O O . LYS A 1 73 ? 10.595 6.174 3.719 1.00 85.50 73 LYS A O 1
ATOM 601 N N . GLU A 1 74 ? 8.739 5.656 2.567 1.00 82.56 74 GLU A N 1
ATOM 602 C CA . GLU A 1 74 ? 9.396 5.404 1.281 1.00 82.56 74 GLU A CA 1
ATOM 603 C C . GLU A 1 74 ? 10.099 6.654 0.726 1.00 82.56 74 GLU A C 1
ATOM 605 O O . GLU A 1 74 ? 11.248 6.599 0.288 1.00 82.56 74 GLU A O 1
ATOM 610 N N . VAL A 1 75 ? 9.471 7.828 0.841 1.00 88.38 75 VAL A N 1
ATOM 611 C CA . VAL A 1 75 ? 10.089 9.101 0.429 1.00 88.38 75 VAL A CA 1
ATOM 612 C C . VAL A 1 75 ? 10.910 9.781 1.529 1.00 88.38 75 VAL A C 1
ATOM 614 O O . VAL A 1 75 ? 11.199 10.977 1.419 1.00 88.38 75 VAL A O 1
ATOM 617 N N . HIS A 1 76 ? 11.285 9.049 2.583 1.00 88.12 76 HIS A N 1
ATOM 618 C CA . HIS A 1 76 ? 12.152 9.525 3.668 1.00 88.12 76 HIS A CA 1
ATOM 619 C C . HIS A 1 76 ? 11.651 10.828 4.322 1.00 88.12 76 HIS A C 1
ATOM 621 O O . HIS A 1 76 ? 12.403 11.764 4.585 1.00 88.12 76 HIS A O 1
ATOM 627 N N . GLY A 1 77 ? 10.339 10.929 4.538 1.00 83.62 77 GLY A N 1
ATOM 628 C CA . GLY A 1 77 ? 9.693 12.077 5.175 1.00 83.62 77 GLY A CA 1
ATOM 629 C C . GLY A 1 77 ? 9.474 13.287 4.262 1.00 83.62 77 GLY A C 1
ATOM 630 O O . GLY A 1 77 ? 8.964 14.313 4.725 1.00 83.62 77 GLY A O 1
ATOM 631 N N . ASN A 1 78 ? 9.794 13.197 2.967 1.00 90.88 78 ASN A N 1
ATOM 632 C CA . ASN A 1 78 ? 9.548 14.281 2.019 1.00 90.88 78 ASN A CA 1
ATOM 633 C C . ASN A 1 78 ? 8.046 14.455 1.733 1.00 90.88 78 ASN A C 1
ATOM 635 O O . ASN A 1 78 ? 7.472 13.825 0.846 1.00 90.88 78 ASN A O 1
ATOM 639 N N . ARG A 1 79 ? 7.410 15.370 2.469 1.00 90.62 79 ARG A N 1
ATOM 640 C CA . ARG A 1 79 ? 5.962 15.625 2.399 1.00 90.62 79 ARG A CA 1
ATOM 641 C C . ARG A 1 79 ? 5.489 16.068 1.012 1.00 90.62 79 ARG A C 1
ATOM 643 O O . ARG A 1 79 ? 4.405 15.677 0.602 1.00 90.62 79 ARG A O 1
ATOM 650 N N . THR A 1 80 ? 6.299 16.836 0.283 1.00 90.19 80 THR A N 1
ATOM 651 C CA . THR A 1 80 ? 5.964 17.301 -1.074 1.00 90.19 80 THR A CA 1
ATOM 652 C C . THR A 1 80 ? 5.924 16.147 -2.065 1.00 90.19 80 THR A C 1
ATOM 654 O O . THR A 1 80 ? 4.975 16.029 -2.840 1.00 90.19 80 THR A O 1
ATOM 657 N N . LYS A 1 81 ? 6.918 15.253 -2.007 1.00 86.75 81 LYS A N 1
ATOM 658 C CA . LYS A 1 81 ? 6.925 14.035 -2.826 1.00 86.75 81 LYS A CA 1
ATOM 659 C C . LYS A 1 81 ? 5.798 13.085 -2.419 1.00 86.75 81 LYS A C 1
ATOM 661 O O . LYS A 1 81 ? 5.111 12.580 -3.298 1.00 86.75 81 LYS A O 1
ATOM 666 N N . ALA A 1 82 ? 5.551 12.914 -1.120 1.00 88.12 82 A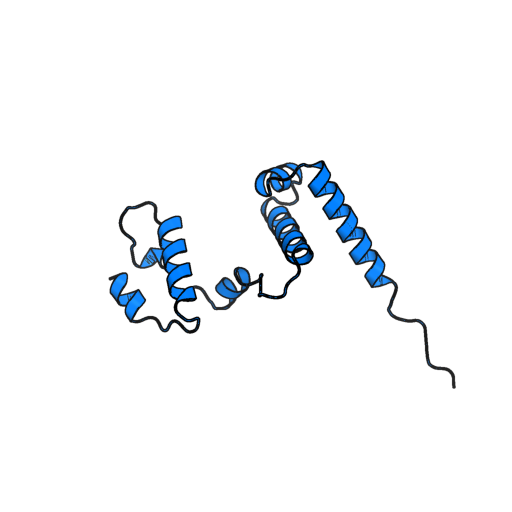LA A N 1
ATOM 667 C CA . ALA A 1 82 ? 4.470 12.062 -0.627 1.00 88.12 82 ALA A CA 1
ATOM 668 C C . ALA A 1 82 ? 3.094 12.535 -1.113 1.00 88.12 82 ALA A C 1
ATOM 670 O O . ALA A 1 82 ? 2.328 11.731 -1.627 1.00 88.12 82 ALA A O 1
ATOM 671 N N . ALA A 1 83 ? 2.793 13.835 -1.020 1.00 90.88 83 ALA A N 1
ATOM 672 C CA . ALA A 1 83 ? 1.528 14.390 -1.505 1.00 90.88 83 ALA A CA 1
ATOM 673 C C . ALA A 1 83 ? 1.336 14.163 -3.012 1.00 90.88 83 ALA A C 1
ATOM 675 O O . ALA A 1 83 ? 0.246 13.799 -3.444 1.00 90.88 83 ALA A O 1
ATOM 676 N N . LYS A 1 84 ? 2.413 14.318 -3.799 1.00 88.81 84 LYS A N 1
ATOM 677 C CA . LYS A 1 84 ? 2.396 14.067 -5.244 1.00 88.81 84 LYS A CA 1
ATOM 678 C C . LYS A 1 84 ? 2.119 12.597 -5.571 1.00 88.81 84 LYS A C 1
ATOM 680 O O . LYS A 1 84 ? 1.320 12.334 -6.459 1.00 88.81 84 LYS A O 1
ATOM 685 N N . ILE A 1 85 ? 2.751 11.663 -4.856 1.00 85.25 85 ILE A N 1
ATOM 686 C CA . ILE A 1 85 ? 2.549 10.214 -5.041 1.00 85.25 85 ILE A CA 1
ATOM 687 C C . ILE A 1 85 ? 1.132 9.800 -4.629 1.00 85.25 85 ILE A C 1
ATOM 689 O O . ILE A 1 85 ? 0.488 9.034 -5.332 1.00 85.25 85 ILE A O 1
ATOM 693 N N . LEU A 1 86 ? 0.627 10.353 -3.525 1.00 89.06 86 LEU A N 1
ATOM 694 C CA . LEU A 1 86 ? -0.724 10.089 -3.022 1.00 89.06 86 LEU A CA 1
ATOM 695 C C . LEU A 1 86 ? -1.828 10.786 -3.834 1.00 89.06 86 LEU A C 1
ATOM 697 O O . LEU A 1 86 ? -3.003 10.549 -3.577 1.00 89.06 86 LEU A O 1
ATOM 701 N N . GLY A 1 87 ? -1.480 11.679 -4.768 1.00 91.31 87 GLY A N 1
ATOM 702 C CA . GLY A 1 87 ? -2.452 12.419 -5.578 1.00 91.31 87 GLY A CA 1
ATOM 703 C C . GLY A 1 87 ? -3.291 13.436 -4.793 1.00 91.31 87 GLY A C 1
ATOM 704 O O . GLY A 1 87 ? -4.359 13.833 -5.252 1.00 91.31 87 GLY A O 1
ATOM 705 N N . ILE A 1 88 ? -2.830 13.873 -3.616 1.00 91.69 88 ILE A N 1
ATOM 706 C CA . ILE A 1 88 ? -3.551 14.823 -2.757 1.00 91.69 88 ILE A CA 1
ATOM 707 C C . ILE A 1 88 ? -2.820 16.159 -2.646 1.00 91.69 88 ILE A C 1
ATOM 709 O O . ILE A 1 88 ? -1.606 16.262 -2.817 1.00 91.69 88 ILE A O 1
ATOM 713 N N . SER A 1 89 ? -3.559 17.214 -2.299 1.00 93.19 89 SER A N 1
ATOM 714 C CA . SER A 1 89 ? -2.944 18.518 -2.054 1.00 93.19 89 SER A CA 1
ATOM 715 C C . SER A 1 89 ? -2.043 18.492 -0.810 1.00 93.19 89 SER A C 1
ATOM 717 O O . SER A 1 89 ? -2.318 17.804 0.178 1.00 93.19 89 SER A O 1
ATOM 719 N N . MET A 1 90 ? -1.011 19.341 -0.798 1.00 93.25 90 MET A N 1
ATOM 720 C CA . MET A 1 90 ? -0.168 19.549 0.388 1.00 93.25 90 MET A CA 1
ATOM 721 C C . MET A 1 90 ? -0.964 19.992 1.623 1.00 93.25 90 MET A C 1
ATOM 723 O O . MET A 1 90 ? -0.587 19.676 2.754 1.00 93.25 90 MET A O 1
ATOM 727 N N . ARG A 1 91 ? -2.074 20.715 1.421 1.00 91.06 91 ARG A N 1
ATOM 728 C CA . ARG A 1 91 ? -2.985 21.134 2.494 1.00 91.06 91 ARG A CA 1
ATOM 729 C C . ARG A 1 91 ? -3.715 19.934 3.092 1.00 91.06 91 ARG A C 1
ATOM 731 O O . ARG A 1 91 ? -3.775 19.820 4.313 1.00 91.06 91 ARG A O 1
ATOM 738 N N . THR A 1 92 ? -4.206 19.032 2.244 1.00 91.19 92 THR A N 1
ATOM 739 C CA . THR A 1 92 ? -4.878 17.791 2.652 1.00 91.19 92 THR A CA 1
ATOM 740 C C . THR A 1 92 ? -3.930 16.909 3.456 1.00 91.19 92 THR A C 1
ATOM 742 O O . THR A 1 92 ? -4.256 16.546 4.583 1.00 91.19 92 THR A O 1
ATOM 745 N N . LEU A 1 93 ? -2.717 16.664 2.945 1.00 92.00 93 LEU A N 1
ATOM 746 C CA . LEU A 1 93 ? -1.712 15.863 3.650 1.00 92.00 93 LEU A CA 1
ATOM 747 C C . LEU A 1 93 ? -1.376 16.461 5.026 1.00 92.00 93 LEU A C 1
ATOM 749 O O . LEU A 1 93 ? -1.305 15.745 6.022 1.00 92.00 93 LEU A O 1
ATOM 753 N N . ARG A 1 94 ? -1.200 17.786 5.108 1.00 91.69 94 ARG A N 1
ATOM 754 C CA . ARG A 1 94 ? -0.911 18.470 6.377 1.00 91.69 94 ARG A CA 1
ATOM 755 C C . ARG A 1 94 ? -2.059 18.344 7.380 1.00 91.69 94 ARG A C 1
ATOM 757 O O . ARG A 1 94 ? -1.789 18.151 8.560 1.00 91.69 94 ARG A O 1
ATOM 764 N N . ASN A 1 95 ? -3.305 18.464 6.923 1.00 91.62 95 ASN A N 1
ATOM 765 C CA . ASN A 1 95 ? -4.482 18.317 7.777 1.00 91.62 95 ASN A CA 1
ATOM 766 C C . ASN A 1 95 ? -4.587 16.898 8.343 1.00 91.62 95 ASN A C 1
ATOM 768 O O . ASN A 1 95 ? -4.714 16.755 9.554 1.00 91.62 95 ASN A O 1
ATOM 772 N N . LYS A 1 96 ? -4.424 15.871 7.501 1.00 90.69 96 LYS A N 1
ATOM 773 C CA . LYS A 1 96 ? -4.438 14.463 7.925 1.00 90.69 96 LYS A CA 1
ATOM 774 C C . LYS A 1 96 ? -3.334 14.146 8.936 1.00 90.69 96 LYS A C 1
ATOM 776 O O . LYS A 1 96 ? -3.585 13.545 9.970 1.00 90.69 96 LYS A O 1
ATOM 781 N N . LEU A 1 97 ? -2.119 14.649 8.709 1.00 90.50 97 LEU A N 1
ATOM 782 C CA . LEU A 1 97 ? -1.003 14.485 9.653 1.00 90.50 97 LEU A CA 1
ATOM 783 C C . LEU A 1 97 ? -1.176 15.231 10.985 1.00 90.50 97 LEU A C 1
ATOM 785 O O . LEU A 1 97 ? -0.435 14.947 11.929 1.00 90.50 97 LEU A O 1
ATOM 789 N N . ARG A 1 98 ? -2.059 16.232 11.047 1.00 90.31 98 ARG A N 1
ATOM 790 C CA . ARG A 1 98 ? -2.427 16.897 12.301 1.00 90.31 98 ARG A CA 1
ATOM 791 C C . ARG A 1 98 ? -3.486 16.078 13.034 1.00 90.31 98 ARG A C 1
ATOM 793 O O . ARG A 1 98 ? -3.264 15.752 14.190 1.00 90.31 98 ARG A O 1
ATOM 800 N N . GLU A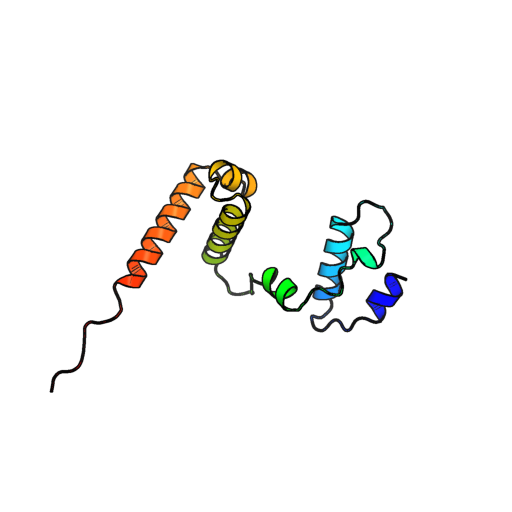 1 99 ? -4.541 15.674 12.327 1.00 89.00 99 GLU A N 1
ATOM 801 C CA . GLU A 1 99 ? -5.613 14.810 12.846 1.00 89.00 99 GLU A CA 1
ATOM 802 C C . GLU A 1 99 ? -5.039 13.546 13.508 1.00 89.00 99 GLU A C 1
ATOM 804 O O . GLU A 1 99 ? -5.315 13.271 14.670 1.00 89.00 99 GLU A O 1
ATOM 809 N N . TYR A 1 100 ? -4.121 12.846 12.836 1.00 87.75 100 TYR A N 1
ATOM 810 C CA . TYR A 1 100 ? -3.521 11.628 13.396 1.00 87.75 100 TYR A CA 1
ATOM 811 C C . TYR A 1 100 ? -2.573 11.875 14.576 1.00 87.75 100 TYR A C 1
ATOM 813 O O . TYR A 1 100 ? -2.349 10.967 15.370 1.00 87.75 100 TYR A O 1
ATOM 821 N N . ARG A 1 101 ? -1.991 13.076 14.694 1.00 83.00 101 ARG A N 1
ATOM 822 C CA . ARG A 1 101 ? -1.171 13.442 15.860 1.00 83.00 101 ARG A CA 1
ATOM 823 C C . ARG A 1 101 ? -2.037 13.691 17.087 1.00 83.00 101 ARG A C 1
ATOM 825 O O . ARG A 1 101 ? -1.656 13.307 18.185 1.00 83.00 101 ARG A O 1
ATOM 832 N N . GLU 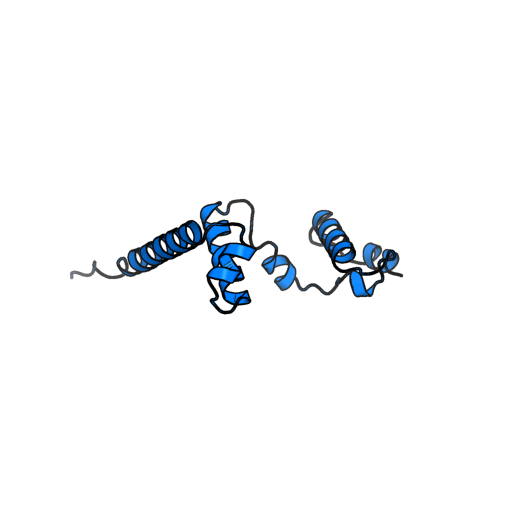A 1 102 ? -3.173 14.349 16.897 1.00 76.88 102 GLU A N 1
ATOM 833 C CA . GLU A 1 102 ? -4.129 14.635 17.968 1.00 76.88 102 GLU A CA 1
ATOM 834 C C . GLU A 1 102 ? -4.772 13.339 18.487 1.00 76.88 102 GLU A C 1
ATOM 836 O O . GLU A 1 102 ? -4.906 13.166 19.697 1.00 76.88 102 GLU A O 1
ATOM 841 N N . GLU A 1 103 ? -5.058 12.387 17.594 1.00 72.88 103 GLU A N 1
ATOM 842 C CA . GLU A 1 103 ? -5.518 11.041 17.958 1.00 72.88 103 GLU A CA 1
ATOM 843 C C . GLU A 1 103 ? -4.511 10.284 18.834 1.00 72.88 103 GLU A C 1
ATOM 845 O O . GLU A 1 103 ? -4.892 9.793 19.897 1.00 72.88 103 GLU A O 1
ATOM 850 N N . ASP A 1 104 ? -3.230 10.247 18.449 1.00 64.62 104 ASP A N 1
ATOM 851 C CA . ASP A 1 104 ? -2.174 9.586 19.236 1.00 64.62 104 ASP A CA 1
ATOM 852 C C . ASP A 1 104 ? -2.030 10.208 20.636 1.00 64.62 104 ASP A C 1
ATOM 854 O O . ASP A 1 104 ? -1.901 9.497 21.634 1.00 64.62 104 ASP A O 1
ATOM 858 N N . HIS A 1 105 ? -2.108 11.539 20.738 1.00 59.91 105 HIS A N 1
ATOM 859 C CA . HIS A 1 105 ? -2.026 12.234 22.025 1.00 59.91 105 HIS A CA 1
ATOM 860 C C . HIS A 1 105 ? -3.272 12.038 22.902 1.00 59.91 105 HIS A C 1
ATOM 862 O O . HIS A 1 105 ? -3.147 12.004 24.127 1.00 59.91 105 HIS A O 1
ATOM 868 N N . SER A 1 106 ? -4.454 11.866 22.306 1.00 57.00 106 SER A N 1
ATOM 869 C CA . SER A 1 106 ? -5.692 11.592 23.048 1.00 57.00 106 SER A CA 1
ATOM 870 C C . SER A 1 106 ? -5.745 10.175 23.641 1.00 57.00 106 SER A C 1
ATOM 872 O O . SER A 1 106 ? -6.340 9.979 24.700 1.00 57.00 106 SER A O 1
ATOM 874 N N . GLY A 1 107 ? -5.060 9.201 23.026 1.00 49.00 107 GLY A N 1
ATOM 875 C CA . GLY A 1 107 ? -4.963 7.823 23.525 1.00 49.00 107 GLY A CA 1
ATOM 876 C C . GLY A 1 107 ? -3.998 7.635 24.704 1.00 49.00 107 GLY A C 1
ATOM 877 O O . GLY A 1 107 ? -4.174 6.717 25.500 1.00 49.00 107 GLY A O 1
ATOM 878 N N . SER A 1 108 ? -3.012 8.524 24.874 1.00 43.28 108 SER A N 1
ATOM 879 C CA . SER A 1 108 ? -2.021 8.439 25.962 1.00 43.28 108 SER A CA 1
ATOM 880 C C . SER A 1 108 ? -2.493 8.982 27.318 1.00 43.28 108 SER A C 1
ATOM 882 O O . SER A 1 108 ? -1.759 8.852 28.294 1.00 43.28 108 SER A O 1
ATOM 884 N N . PHE A 1 109 ? -3.692 9.568 27.422 1.00 43.16 109 PHE A N 1
ATOM 885 C CA . PHE A 1 109 ? -4.192 10.138 28.685 1.00 43.16 109 PHE A CA 1
ATOM 886 C C . PHE A 1 109 ? -5.150 9.214 29.465 1.00 43.16 109 PHE A C 1
ATOM 888 O O . PHE A 1 109 ? -5.589 9.574 30.556 1.00 43.16 109 PHE A O 1
ATOM 895 N N . VAL A 1 110 ? -5.462 8.015 28.951 1.00 46.00 110 VAL A N 1
ATOM 896 C CA . VAL A 1 110 ? -6.435 7.081 29.560 1.00 46.00 110 VAL A CA 1
ATOM 897 C C . VAL A 1 110 ? -5.778 5.764 29.990 1.00 46.00 110 VAL A C 1
ATOM 899 O O . VAL A 1 110 ? -6.250 4.685 29.663 1.00 46.00 110 VAL A O 1
ATOM 902 N N . VAL A 1 111 ? -4.682 5.824 30.749 1.00 47.91 111 VAL A N 1
ATOM 903 C CA . VAL A 1 111 ? -4.252 4.700 31.599 1.00 47.91 111 VAL A CA 1
ATOM 904 C C . VAL A 1 111 ? -3.751 5.270 32.924 1.00 47.91 111 VAL A C 1
ATOM 906 O O . VAL A 1 111 ? -2.692 5.886 32.980 1.00 47.91 111 VAL A O 1
ATOM 909 N N . GLY A 1 112 ? -4.516 5.047 33.999 1.00 41.56 112 GLY A N 1
ATOM 910 C CA . GLY A 1 112 ? -3.964 5.054 35.356 1.00 41.56 112 GLY A CA 1
ATOM 911 C C . GLY A 1 112 ? -4.414 6.150 36.325 1.00 41.56 112 GLY A C 1
ATOM 912 O O . GLY A 1 112 ? -3.570 6.706 37.017 1.00 41.56 112 GLY A O 1
ATOM 913 N N . LYS A 1 113 ? -5.720 6.413 36.467 1.00 44.75 113 LYS A N 1
ATOM 914 C CA . LYS A 1 113 ? -6.293 6.824 37.766 1.00 44.75 113 LYS A CA 1
ATOM 915 C C . LYS A 1 113 ? -7.672 6.196 37.966 1.00 44.75 113 LYS A C 1
ATOM 917 O O . LYS A 1 113 ? -8.666 6.763 37.532 1.00 44.75 113 LYS A O 1
ATOM 922 N N . ASN A 1 114 ? -7.712 5.019 38.591 1.00 35.06 114 ASN A N 1
ATOM 923 C CA . ASN A 1 114 ? -8.550 4.752 39.766 1.00 35.06 114 ASN A CA 1
ATOM 924 C C . ASN A 1 114 ? -8.467 3.289 40.213 1.00 35.06 114 ASN A C 1
ATOM 926 O O . ASN A 1 114 ? -8.350 2.386 39.392 1.00 35.06 114 ASN A O 1
ATOM 930 N N . SER A 1 115 ? -8.627 3.132 41.530 1.00 38.78 115 SER A N 1
ATOM 931 C CA . SER A 1 115 ? -8.882 1.899 42.280 1.00 38.78 115 SER A CA 1
ATOM 932 C C . SER A 1 115 ? -7.638 1.135 42.736 1.00 38.78 115 SER A C 1
ATOM 934 O O . SER A 1 115 ? -7.204 0.202 42.077 1.00 38.78 115 SER A O 1
ATOM 936 N N . GLN A 1 116 ? -7.127 1.478 43.921 1.00 35.59 116 GLN A N 1
ATOM 937 C CA . GLN A 1 116 ? -7.519 0.727 45.120 1.00 35.59 116 GLN A CA 1
ATOM 938 C C . GLN A 1 116 ? -7.471 1.626 46.363 1.00 35.59 116 GLN A C 1
ATOM 940 O O . GLN A 1 116 ? -6.433 2.160 46.744 1.00 35.59 116 GLN A O 1
ATOM 945 N N . SER A 1 117 ? -8.657 1.817 46.929 1.00 40.22 117 SER A N 1
ATOM 946 C CA . SER A 1 117 ? -8.917 2.096 48.332 1.00 40.22 117 SER A CA 1
ATOM 947 C C . SER A 1 117 ? -9.126 0.754 49.030 1.00 40.22 117 SER A C 1
ATOM 949 O O . SER A 1 117 ? -10.037 0.036 48.623 1.00 40.22 117 SER A O 1
ATOM 951 N N . GLU A 1 118 ? -8.305 0.453 50.030 1.00 36.84 118 GLU A N 1
ATOM 952 C CA . GLU A 1 118 ? -8.643 -0.213 51.300 1.00 36.84 118 GLU A CA 1
ATOM 953 C C . GLU A 1 118 ? -7.460 -0.060 52.264 1.00 36.84 118 GLU A C 1
ATOM 955 O O . GLU A 1 118 ? -6.302 -0.170 51.796 1.00 36.84 118 GLU A O 1
#

Foldseek 3Di:
DLVVCLVPDDPPPPPVLVVVLVVQLVVPDPDPDRDNVSSPSVCPVVNVCVVCVVPPPDDPLVVVVVLLVVLCVVVVNPLVSSCVVVVHDSVVSVVSVVVVVVVVVVVVPPPDDDDDDD

Sequence (118 aa):
EAMSLLLKYEWKGNIRELENTIQRAVLLSTSEVILPKNLYLETTDEDLQKFDSFRV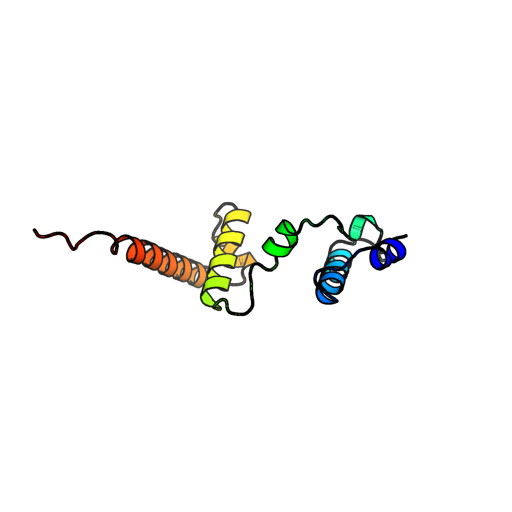GISVKEMEKTLIFKTLKEVHGNRTKAAKILGISMRTLRNKLREYREEDHSGSFVVGKNSQSE

Secondary structure (DSSP, 8-state):
-HHHHHHHS--TT-HHHHHHHHHHHHHH-SSSS--GGGS-TT--HHHHHHHS-S-TT--HHHHHHHHHHHHHHHTTT-HHHHHHHTT--HHHHHHHHHHHHHHHHHHTTSS-------